Protein AF-L7W546-F1 (afdb_monomer)

Secondary structure (DSSP, 8-state):
---HHHHHHHHHHHHHHHHHHHHHHHHHHTTSS-GGGGGGGGSTTHHHHTHHHHH--

Solvent-accessible surface area (backbone atoms only — not comparable to full-atom values): 3344 Å² total; per-residue (Å²): 132,85,55,67,66,58,54,53,49,51,50,52,50,49,51,52,54,52,47,32,49,53,55,27,51,58,34,25,77,68,68,74,43,56,72,91,48,22,71,55,43,69,41,86,68,51,46,66,76,44,41,57,72,72,74,73,107

Radius of gyration: 13.75 Å; Cα contacts (8 Å, |Δi|>4): 32; chains: 1; boun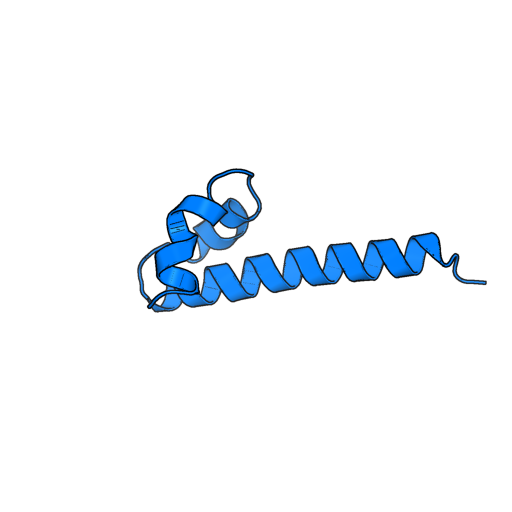ding box: 30×22×39 Å

Sequence (57 aa):
MIDNSVLVFSLLFYAFVYRTYTDGKKLASRNIISESSIWKLALPGTRFKYFKELYLK

Foldseek 3Di:
DPDPVNVVVVVVVCCLVVVLQVQLVQCVVVVNDPNVCSVVCSDPPPVVVCVCVRPVD

Nearest PDB structures (foldseek):
  1on0-assembly1_B  TM=6.207E-01  e=8.607E+00  Bacillus subtilis

Mean predicted aligned error: 4.29 Å

Organism: Nonlabens dokdonensis (strain DSM 17205 / KCTC 12402 / DSW-6) (NCBI:txid592029)

pLDDT: mean 90.25, std 6.68, range [62.28, 96.19]

Structure (mmCIF, N/CA/C/O backbone):
data_AF-L7W546-F1
#
_entry.id   AF-L7W546-F1
#
loop_
_atom_site.group_PDB
_atom_site.id
_atom_site.type_symbol
_atom_site.label_atom_id
_atom_site.label_alt_id
_atom_site.label_comp_id
_atom_site.label_asym_id
_atom_site.label_entity_id
_atom_site.label_seq_id
_atom_site.pdbx_PDB_ins_code
_atom_site.Cartn_x
_atom_site.Cartn_y
_atom_site.Cartn_z
_atom_site.occupancy
_atom_site.B_iso_or_equiv
_atom_site.auth_seq_id
_atom_site.auth_comp_id
_atom_site.auth_asym_id
_atom_site.auth_atom_id
_atom_site.pdbx_PDB_model_num
ATOM 1 N N . MET A 1 1 ? 15.112 -5.490 -28.899 1.00 67.19 1 MET A N 1
ATOM 2 C CA . MET A 1 1 ? 15.108 -6.478 -27.799 1.00 67.19 1 MET A CA 1
ATOM 3 C C . MET A 1 1 ? 14.677 -5.757 -26.543 1.00 67.19 1 MET A C 1
ATOM 5 O O . MET A 1 1 ? 15.215 -4.691 -26.277 1.00 67.19 1 MET A O 1
ATOM 9 N N . ILE A 1 2 ? 13.679 -6.276 -25.831 1.00 78.69 2 ILE A N 1
ATOM 10 C CA . ILE A 1 2 ? 13.351 -5.771 -24.495 1.00 78.69 2 ILE A CA 1
ATOM 11 C C . ILE A 1 2 ? 14.386 -6.373 -23.548 1.00 78.69 2 ILE A C 1
ATOM 13 O O . ILE A 1 2 ? 14.619 -7.579 -23.587 1.00 78.69 2 ILE A O 1
ATOM 17 N N . ASP A 1 3 ? 15.038 -5.532 -22.755 1.00 91.81 3 ASP A N 1
ATOM 18 C CA . ASP A 1 3 ? 15.997 -5.980 -21.751 1.00 91.81 3 ASP A CA 1
ATOM 19 C C . ASP A 1 3 ? 15.261 -6.766 -20.655 1.00 91.81 3 ASP A C 1
ATOM 21 O O . ASP A 1 3 ? 14.239 -6.309 -20.129 1.00 91.81 3 ASP A O 1
ATOM 25 N N . ASN A 1 4 ? 15.768 -7.948 -20.300 1.00 93.19 4 ASN A N 1
ATOM 26 C CA . ASN A 1 4 ? 15.169 -8.785 -19.258 1.00 93.19 4 ASN A CA 1
ATOM 27 C C . ASN A 1 4 ? 15.037 -8.034 -17.923 1.00 93.19 4 ASN A C 1
ATOM 29 O O . ASN A 1 4 ? 14.066 -8.237 -17.197 1.00 93.19 4 ASN A O 1
ATOM 33 N N . SER A 1 5 ? 15.963 -7.126 -17.619 1.00 94.00 5 SER A N 1
ATOM 34 C CA . SER A 1 5 ? 15.941 -6.291 -16.415 1.00 94.00 5 SER A CA 1
ATOM 35 C C . SER A 1 5 ? 14.766 -5.318 -16.428 1.00 94.00 5 SER A C 1
ATOM 37 O O . SER A 1 5 ? 14.106 -5.137 -15.406 1.00 94.00 5 SER A O 1
ATOM 39 N N . VAL A 1 6 ? 14.459 -4.728 -17.590 1.00 94.88 6 VAL A N 1
ATOM 40 C CA . VAL A 1 6 ? 13.302 -3.835 -17.759 1.00 94.88 6 VAL A CA 1
ATOM 41 C C . VAL A 1 6 ? 12.010 -4.612 -17.543 1.00 94.88 6 VAL A C 1
ATOM 43 O O . VAL A 1 6 ? 11.146 -4.158 -16.799 1.00 94.88 6 VAL A O 1
ATOM 46 N N . LEU A 1 7 ? 11.900 -5.814 -18.114 1.00 94.69 7 LEU A N 1
ATOM 47 C CA . LEU A 1 7 ? 10.728 -6.670 -17.932 1.00 94.69 7 LEU A CA 1
ATOM 48 C C . LEU A 1 7 ? 10.518 -7.060 -16.460 1.00 94.69 7 LEU A C 1
ATOM 50 O O . LEU A 1 7 ? 9.409 -6.932 -15.939 1.00 94.69 7 LEU A O 1
ATOM 54 N N . VAL A 1 8 ? 11.579 -7.483 -15.767 1.00 96.19 8 VAL A N 1
ATOM 55 C CA . VAL A 1 8 ? 11.516 -7.827 -14.338 1.00 96.19 8 VAL A CA 1
ATOM 56 C C . VAL A 1 8 ? 11.133 -6.607 -13.501 1.00 96.19 8 VAL A C 1
ATOM 58 O O . VAL A 1 8 ? 10.248 -6.701 -12.650 1.00 96.19 8 VAL A O 1
ATOM 61 N N . PHE A 1 9 ? 11.739 -5.446 -13.760 1.00 95.94 9 PHE A N 1
ATOM 62 C CA . PHE A 1 9 ? 11.415 -4.217 -13.041 1.00 95.94 9 PHE A CA 1
ATOM 63 C C . PHE A 1 9 ? 9.956 -3.799 -13.255 1.00 95.94 9 PHE A C 1
ATOM 65 O O . PHE A 1 9 ? 9.262 -3.482 -12.290 1.00 95.94 9 PHE A O 1
ATOM 72 N N . SER A 1 10 ? 9.454 -3.860 -14.491 1.00 95.31 10 SER A N 1
ATOM 73 C CA . SER A 1 10 ? 8.054 -3.561 -14.798 1.00 95.31 10 SER A CA 1
ATOM 74 C C . SER A 1 10 ? 7.089 -4.508 -14.088 1.00 95.31 10 SER A C 1
ATOM 76 O O . SER A 1 10 ? 6.079 -4.049 -13.559 1.00 95.31 10 SER A O 1
ATOM 78 N N . LEU A 1 11 ? 7.403 -5.806 -14.015 1.00 96.06 11 LEU A N 1
ATOM 79 C CA . LEU A 1 11 ? 6.591 -6.781 -13.283 1.00 96.06 11 LEU A CA 1
ATOM 80 C C . LEU A 1 11 ? 6.574 -6.498 -11.780 1.00 96.06 11 LEU A C 1
ATOM 82 O O . LEU A 1 11 ? 5.508 -6.525 -11.167 1.00 96.06 11 LEU A O 1
ATOM 86 N N . LEU A 1 12 ? 7.729 -6.190 -11.186 1.00 95.69 12 LEU A N 1
ATOM 87 C CA . LEU A 1 12 ? 7.819 -5.844 -9.767 1.00 95.69 12 LEU A CA 1
ATOM 88 C C . LEU A 1 12 ? 7.079 -4.540 -9.458 1.00 95.69 12 LEU A C 1
ATOM 90 O O . LEU A 1 12 ? 6.341 -4.477 -8.475 1.00 95.69 12 LEU A O 1
ATOM 94 N N . PHE A 1 13 ? 7.221 -3.525 -10.310 1.00 95.50 13 PHE A N 1
ATOM 95 C CA . PHE A 1 13 ? 6.510 -2.259 -10.169 1.00 95.50 13 PHE A CA 1
ATOM 96 C C . PHE A 1 13 ? 4.996 -2.453 -10.292 1.00 95.50 13 PHE A C 1
ATOM 98 O O . PHE A 1 13 ? 4.243 -2.011 -9.423 1.00 95.50 13 PHE A O 1
ATOM 105 N N . TYR A 1 14 ? 4.547 -3.185 -11.315 1.00 95.44 14 TYR A N 1
ATOM 106 C CA . TYR A 1 14 ? 3.142 -3.545 -11.487 1.00 95.44 14 TYR A CA 1
ATOM 107 C C . TYR A 1 14 ? 2.607 -4.290 -10.262 1.00 95.44 14 TYR A C 1
ATOM 109 O O . TYR A 1 14 ? 1.582 -3.900 -9.705 1.00 95.44 14 TYR A O 1
ATOM 117 N N . ALA A 1 15 ? 3.323 -5.314 -9.788 1.00 95.69 15 ALA A N 1
ATOM 118 C CA . 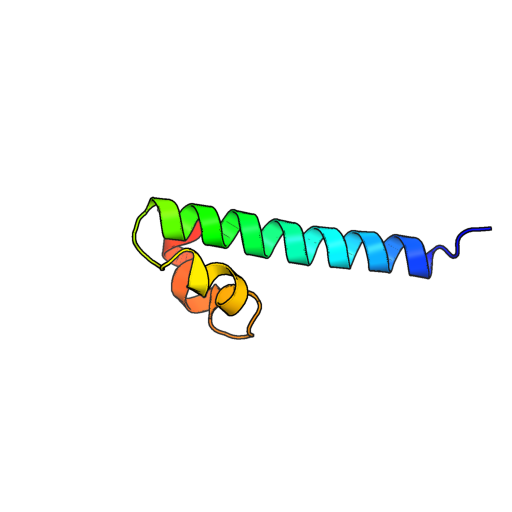ALA A 1 15 ? 2.930 -6.083 -8.616 1.00 95.69 15 ALA A CA 1
ATOM 119 C C . ALA A 1 15 ? 2.863 -5.211 -7.353 1.00 95.69 15 ALA A C 1
ATOM 121 O O . ALA A 1 15 ? 1.938 -5.362 -6.556 1.00 95.69 15 ALA A O 1
ATOM 122 N N . PHE A 1 16 ? 3.797 -4.274 -7.173 1.00 94.00 16 PHE A N 1
ATOM 123 C CA . PHE A 1 16 ? 3.812 -3.353 -6.038 1.00 94.00 16 PHE A CA 1
ATOM 124 C C . PHE A 1 16 ? 2.606 -2.406 -6.044 1.00 94.00 16 PHE A C 1
ATOM 126 O O . PHE A 1 16 ? 1.901 -2.289 -5.036 1.00 94.00 16 PHE A O 1
ATOM 133 N N . VAL A 1 17 ? 2.336 -1.765 -7.184 1.00 95.06 17 VAL A N 1
ATOM 134 C CA . VAL A 1 17 ? 1.198 -0.851 -7.358 1.00 95.06 17 VAL A CA 1
ATOM 135 C C . VAL A 1 17 ? -0.117 -1.607 -7.194 1.00 95.06 17 VAL A C 1
ATOM 137 O O . VAL A 1 17 ? -0.964 -1.213 -6.388 1.00 95.06 17 VAL A O 1
ATOM 140 N N . TYR A 1 18 ? -0.262 -2.731 -7.899 1.00 95.38 18 TYR A N 1
ATOM 141 C CA . TYR A 1 18 ? -1.457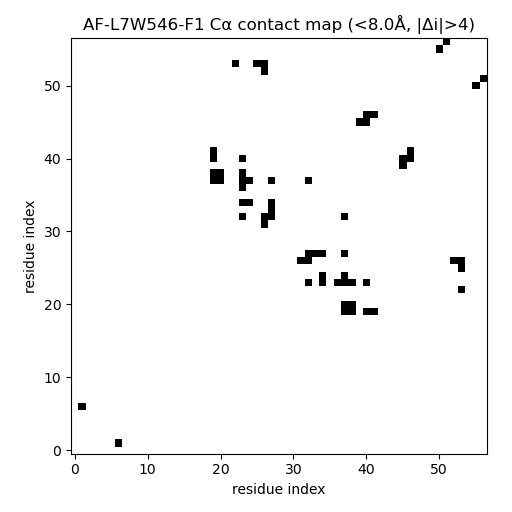 -3.564 -7.854 1.00 95.38 18 TYR A CA 1
ATOM 142 C C . TYR A 1 18 ? -1.755 -4.024 -6.429 1.00 95.38 18 TYR A C 1
ATOM 144 O O . TYR A 1 18 ? -2.886 -3.880 -5.960 1.00 95.38 18 TYR A O 1
ATOM 152 N N . ARG A 1 19 ? -0.736 -4.512 -5.710 1.00 92.88 19 ARG A N 1
ATOM 153 C CA . ARG A 1 19 ? -0.879 -5.015 -4.341 1.00 92.88 19 ARG A CA 1
ATOM 154 C C . ARG A 1 19 ? -1.197 -3.910 -3.340 1.00 92.88 19 ARG A C 1
ATOM 156 O O . ARG A 1 19 ? -2.035 -4.120 -2.473 1.00 92.88 19 ARG A O 1
ATOM 163 N N . THR A 1 20 ? -0.588 -2.732 -3.475 1.00 94.31 20 THR A N 1
ATOM 164 C CA . THR A 1 20 ? -0.911 -1.571 -2.626 1.00 94.31 20 THR A CA 1
ATOM 165 C C . THR A 1 20 ? -2.371 -1.162 -2.800 1.00 94.31 20 THR A C 1
ATOM 167 O O . THR A 1 20 ? -3.081 -0.958 -1.814 1.00 94.31 20 THR A O 1
ATOM 170 N N . TYR A 1 21 ? -2.842 -1.092 -4.047 1.00 94.81 21 TYR A N 1
ATOM 171 C CA . TYR A 1 21 ? -4.216 -0.706 -4.338 1.00 94.81 21 TYR A CA 1
ATOM 172 C C . TYR A 1 21 ? -5.229 -1.758 -3.868 1.00 94.81 21 TYR A C 1
ATOM 174 O O . TYR A 1 21 ? -6.204 -1.402 -3.213 1.00 94.81 21 TYR A O 1
ATOM 182 N N . THR A 1 22 ? -5.002 -3.049 -4.139 1.00 94.56 22 THR A N 1
ATOM 183 C CA . THR A 1 22 ? -5.918 -4.121 -3.696 1.00 94.56 22 THR A CA 1
ATOM 184 C C . THR A 1 22 ? -5.959 -4.267 -2.176 1.00 94.56 22 THR A C 1
ATOM 186 O O . THR A 1 22 ? -7.057 -4.322 -1.617 1.00 94.56 22 THR A O 1
ATOM 189 N N . ASP A 1 23 ? -4.805 -4.260 -1.496 1.00 93.31 23 ASP A N 1
ATOM 190 C CA . ASP A 1 23 ? -4.743 -4.298 -0.028 1.00 93.31 23 ASP A CA 1
ATOM 191 C C . ASP A 1 23 ? -5.467 -3.073 0.564 1.00 93.31 23 ASP A C 1
ATOM 193 O O . ASP A 1 23 ? -6.309 -3.203 1.455 1.00 93.31 23 ASP A O 1
ATOM 197 N N . GLY A 1 24 ? -5.216 -1.874 0.032 1.00 94.44 24 GLY A N 1
ATOM 198 C CA . GLY A 1 24 ? -5.873 -0.664 0.516 1.00 94.44 24 GLY A CA 1
ATOM 199 C C . GLY A 1 24 ? -7.368 -0.619 0.245 1.00 94.44 24 GLY A C 1
ATOM 200 O O . GLY A 1 24 ? -8.123 -0.232 1.131 1.00 94.44 24 GLY A O 1
ATOM 201 N N . LYS A 1 25 ? -7.821 -1.078 -0.923 1.00 94.75 25 LYS A N 1
ATOM 202 C CA . LYS A 1 25 ? -9.249 -1.168 -1.244 1.00 94.75 25 LYS A CA 1
ATOM 203 C C . LYS A 1 25 ? -9.974 -2.124 -0.296 1.00 94.75 25 LYS A C 1
ATOM 205 O O . LYS A 1 25 ? -11.079 -1.820 0.139 1.00 94.75 25 LYS A O 1
ATOM 210 N N . LYS A 1 26 ? -9.339 -3.243 0.078 1.00 93.50 26 LYS A N 1
ATOM 211 C CA . LYS A 1 26 ? -9.873 -4.200 1.064 1.00 93.50 26 LYS A CA 1
ATOM 212 C C . LYS A 1 26 ? -9.980 -3.590 2.466 1.00 93.50 26 LYS A C 1
ATOM 214 O O . LYS A 1 26 ? -10.923 -3.882 3.193 1.00 93.50 26 LYS A O 1
ATOM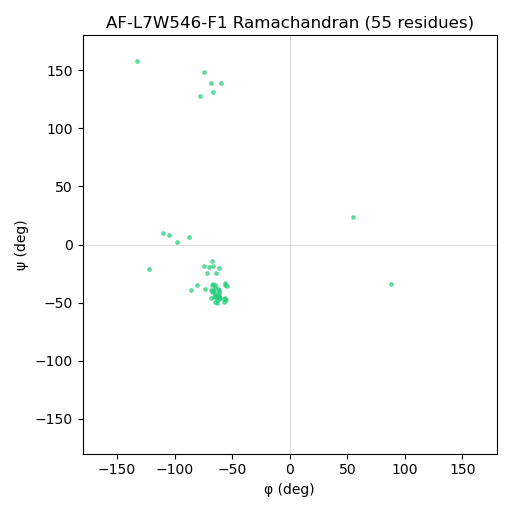 219 N N . LEU A 1 27 ? -9.029 -2.743 2.859 1.00 94.44 27 LEU A N 1
ATOM 220 C CA . LEU A 1 27 ? -9.093 -2.019 4.133 1.00 94.44 27 LEU A CA 1
ATOM 221 C C . LEU A 1 27 ? -10.132 -0.893 4.102 1.00 94.44 27 LEU A C 1
ATOM 223 O O . LEU A 1 27 ? -10.836 -0.686 5.090 1.00 94.44 27 LEU A O 1
ATOM 227 N N . ALA A 1 28 ? -10.251 -0.194 2.974 1.00 94.81 28 ALA A N 1
ATOM 228 C CA . ALA A 1 28 ? -11.225 0.872 2.787 1.00 94.81 28 ALA A CA 1
ATOM 229 C C . ALA A 1 28 ? -12.662 0.341 2.773 1.00 94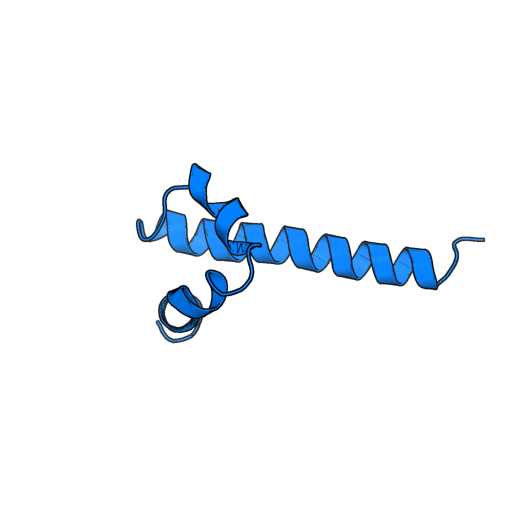.81 28 ALA A C 1
ATOM 231 O O . ALA A 1 28 ? -13.522 0.901 3.444 1.00 94.81 28 ALA A O 1
ATOM 232 N N . SER A 1 29 ? -12.913 -0.799 2.121 1.00 94.00 29 SER A N 1
ATOM 233 C CA . SER A 1 29 ? -14.234 -1.443 2.142 1.00 94.00 29 SER A CA 1
ATOM 234 C C . SER A 1 29 ? -14.655 -1.914 3.537 1.00 94.00 29 SER A C 1
ATOM 236 O O . SER A 1 29 ? -15.843 -2.012 3.827 1.00 94.00 29 SER A O 1
ATOM 238 N N . ARG A 1 30 ? -13.685 -2.167 4.424 1.00 93.00 30 ARG A N 1
ATOM 239 C CA . ARG A 1 30 ? -13.903 -2.477 5.845 1.00 93.00 30 ARG A CA 1
ATOM 240 C C . ARG A 1 30 ? -13.982 -1.220 6.730 1.00 93.00 30 ARG A C 1
ATOM 242 O O . ARG A 1 30 ? -14.023 -1.359 7.947 1.00 93.00 30 ARG A O 1
ATOM 249 N N . ASN A 1 31 ? -13.987 -0.013 6.151 1.00 91.94 31 ASN A N 1
ATOM 250 C CA . ASN A 1 31 ? -13.930 1.279 6.853 1.00 91.94 31 ASN A CA 1
ATOM 251 C C . ASN A 1 31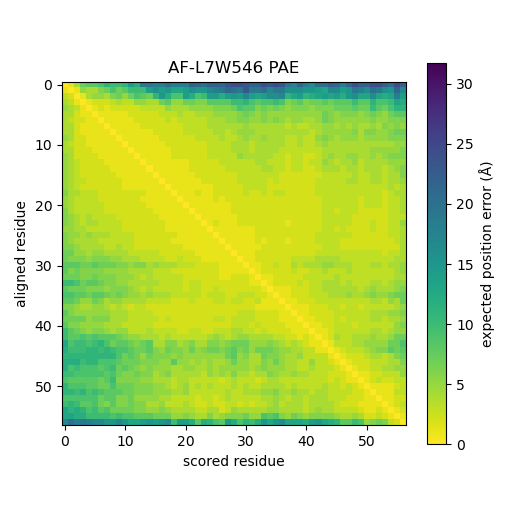 ? -12.724 1.439 7.808 1.00 91.94 31 ASN A C 1
ATOM 253 O O . ASN A 1 31 ? -12.762 2.246 8.733 1.00 91.94 31 ASN A O 1
ATOM 257 N N . ILE A 1 32 ? -11.631 0.692 7.594 1.00 92.69 32 ILE A N 1
ATOM 258 C CA . ILE A 1 32 ? -10.419 0.766 8.433 1.00 92.69 32 ILE A CA 1
ATOM 259 C C . ILE A 1 32 ? -9.553 1.965 8.030 1.0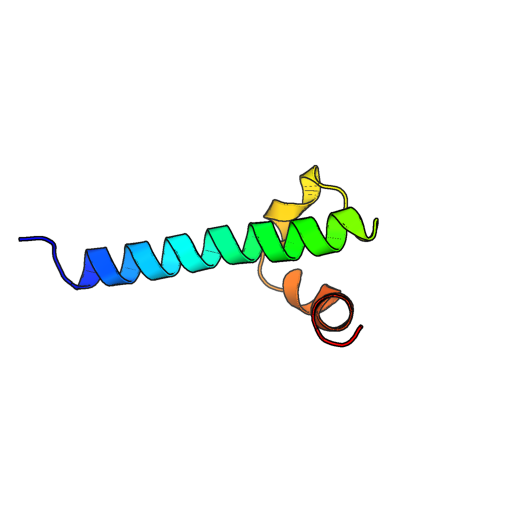0 92.69 32 ILE A C 1
ATOM 261 O O . ILE A 1 32 ? -8.918 2.599 8.872 1.00 92.69 32 ILE A O 1
ATOM 265 N N . ILE A 1 33 ? -9.521 2.279 6.733 1.00 93.69 33 ILE A N 1
ATOM 266 C CA . ILE A 1 33 ? -8.844 3.454 6.177 1.00 93.69 33 ILE A CA 1
ATOM 267 C C . ILE A 1 33 ? -9.775 4.179 5.203 1.00 93.69 33 ILE A C 1
ATOM 269 O O . ILE A 1 33 ? -10.679 3.578 4.635 1.00 93.69 33 ILE A O 1
ATOM 273 N N . SER A 1 34 ? -9.526 5.463 4.957 1.00 93.44 34 SER A N 1
ATOM 274 C CA . SER A 1 34 ? -10.166 6.182 3.848 1.00 93.44 34 SER A CA 1
ATOM 275 C C . SER A 1 34 ? -9.550 5.761 2.508 1.00 93.44 34 SER A C 1
ATOM 277 O O . SER A 1 34 ? -8.343 5.513 2.443 1.00 93.44 34 SER A O 1
ATOM 279 N N . GLU A 1 35 ? -10.332 5.758 1.424 1.00 90.38 35 GLU A N 1
ATOM 280 C CA . GLU A 1 35 ? -9.831 5.496 0.063 1.00 90.38 35 GLU A CA 1
ATOM 281 C C . GLU A 1 35 ? -8.677 6.431 -0.334 1.00 90.38 35 GLU A C 1
ATOM 283 O O . GLU A 1 35 ? -7.691 6.004 -0.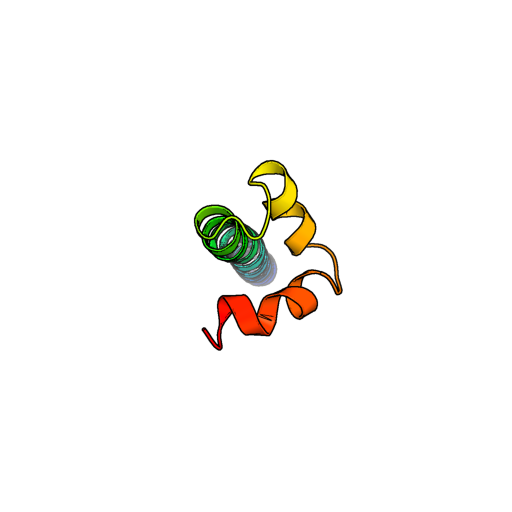934 1.00 90.38 35 GLU A O 1
ATOM 288 N N . SER A 1 36 ? -8.728 7.691 0.108 1.00 91.44 36 SER A N 1
ATOM 289 C CA . SER A 1 36 ? -7.647 8.672 -0.091 1.00 91.44 36 SER A CA 1
ATOM 290 C C . SER A 1 36 ? -6.322 8.267 0.572 1.00 91.44 36 SER A C 1
ATOM 292 O O . SER A 1 36 ? -5.253 8.758 0.213 1.00 91.44 36 SER A O 1
ATOM 294 N N . SER A 1 37 ? -6.372 7.364 1.554 1.00 91.38 37 SER A N 1
ATOM 295 C CA . SER A 1 37 ? -5.218 6.894 2.319 1.00 91.38 37 SER A CA 1
ATOM 296 C C . SER A 1 37 ? -4.659 5.559 1.819 1.00 91.38 37 SER A C 1
ATOM 298 O O . SER A 1 37 ? -3.675 5.088 2.383 1.00 91.38 37 SER A O 1
ATOM 300 N N . ILE A 1 38 ? -5.213 4.977 0.747 1.00 93.31 38 ILE A N 1
ATOM 301 C CA . ILE A 1 38 ? -4.735 3.716 0.152 1.00 93.31 38 ILE A CA 1
ATOM 302 C C . ILE A 1 38 ? -3.252 3.805 -0.216 1.00 93.31 38 ILE A C 1
ATOM 304 O O . ILE A 1 38 ? -2.460 2.955 0.181 1.00 93.31 38 ILE A O 1
ATOM 308 N N . TRP A 1 39 ? -2.840 4.879 -0.890 1.00 91.94 39 TRP A N 1
ATOM 309 C CA 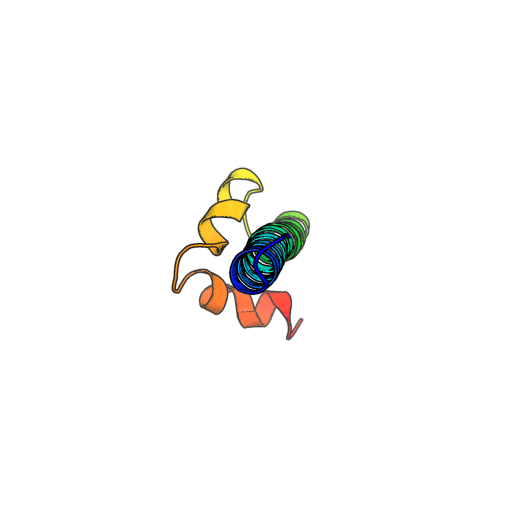. TRP A 1 39 ? -1.445 5.057 -1.303 1.00 91.94 39 TRP A CA 1
ATOM 310 C C . TRP A 1 39 ? -0.476 5.247 -0.131 1.00 91.94 39 TRP A C 1
ATOM 312 O O . TRP A 1 39 ? 0.713 4.979 -0.274 1.00 91.94 39 TRP A O 1
ATOM 322 N N . LYS A 1 40 ? -0.966 5.604 1.067 1.00 90.88 40 LYS A N 1
ATOM 323 C CA . LYS A 1 40 ? -0.132 5.653 2.280 1.00 90.88 40 LYS A CA 1
ATOM 324 C C . LYS A 1 40 ? 0.325 4.259 2.728 1.00 90.88 40 LYS A C 1
ATOM 326 O O . LYS A 1 40 ? 1.243 4.167 3.537 1.00 90.88 40 LYS A O 1
ATOM 331 N N . LEU A 1 41 ? -0.267 3.178 2.208 1.00 90.88 41 LEU A N 1
ATOM 332 C CA . LEU A 1 41 ? 0.178 1.798 2.447 1.00 90.88 41 LEU A CA 1
ATOM 333 C C . LEU A 1 41 ? 1.455 1.429 1.687 1.00 90.88 41 LEU A C 1
ATOM 335 O O . LEU A 1 41 ? 2.110 0.458 2.060 1.00 90.88 41 LEU A O 1
ATOM 339 N N . ALA A 1 42 ? 1.813 2.191 0.648 1.00 89.31 42 ALA A N 1
ATOM 340 C CA . ALA A 1 42 ? 3.104 2.049 -0.023 1.00 89.31 42 ALA A CA 1
ATOM 341 C C . ALA A 1 42 ? 4.262 2.534 0.863 1.00 89.31 42 ALA A C 1
ATOM 343 O O . ALA A 1 42 ? 5.411 2.169 0.618 1.00 89.31 42 ALA A O 1
ATOM 344 N N . LEU A 1 43 ? 3.973 3.348 1.890 1.00 88.19 43 LEU A N 1
ATOM 345 C CA . LEU A 1 43 ? 4.987 3.804 2.832 1.00 88.19 43 LEU A CA 1
ATOM 346 C C . LEU A 1 43 ? 5.489 2.630 3.688 1.00 88.19 43 LEU A C 1
ATOM 348 O O . LEU A 1 43 ? 4.697 1.802 4.151 1.00 88.19 43 LEU A O 1
ATOM 352 N N . PRO A 1 44 ? 6.802 2.559 3.951 1.00 82.31 44 PRO A N 1
ATOM 353 C CA . PRO A 1 44 ? 7.349 1.543 4.834 1.00 82.31 44 PRO A CA 1
ATOM 354 C C . PRO A 1 44 ? 6.734 1.662 6.238 1.00 82.31 44 PRO A C 1
ATOM 356 O O . PRO A 1 44 ? 6.517 2.754 6.760 1.00 82.31 44 PRO A O 1
ATOM 359 N N . GLY A 1 45 ? 6.415 0.520 6.851 1.00 80.56 45 GLY A N 1
ATOM 360 C CA . GLY A 1 45 ? 5.864 0.436 8.210 1.00 80.56 45 GLY A CA 1
ATOM 361 C C . GLY A 1 45 ? 4.334 0.519 8.316 1.00 80.56 45 GLY A C 1
ATOM 362 O O . GLY A 1 45 ? 3.749 -0.191 9.135 1.00 80.56 45 GLY A O 1
ATOM 363 N N . THR A 1 46 ? 3.643 1.281 7.461 1.00 82.56 46 THR A N 1
ATOM 364 C CA . THR A 1 46 ? 2.167 1.400 7.527 1.00 82.56 46 THR A CA 1
ATOM 365 C C . THR A 1 46 ? 1.469 0.096 7.158 1.00 82.56 46 THR A C 1
ATOM 367 O O . THR A 1 46 ? 0.457 -0.262 7.756 1.00 82.56 46 THR A O 1
ATOM 370 N N . ARG A 1 47 ? 2.037 -0.665 6.224 1.00 81.56 47 ARG A N 1
ATOM 371 C CA . ARG A 1 47 ? 1.494 -1.956 5.801 1.00 81.56 47 ARG A CA 1
ATOM 372 C C . ARG A 1 47 ? 1.500 -3.013 6.910 1.00 81.56 47 ARG A C 1
ATOM 374 O O . ARG A 1 47 ? 0.557 -3.793 7.012 1.00 81.56 47 ARG A O 1
ATOM 381 N N . PHE A 1 48 ? 2.515 -3.002 7.778 1.00 83.56 48 PHE A N 1
ATOM 382 C CA . PHE A 1 48 ? 2.593 -3.914 8.926 1.00 83.56 48 PHE A CA 1
ATOM 383 C C . PHE A 1 48 ? 1.498 -3.636 9.956 1.00 83.56 48 PHE A C 1
ATOM 385 O O . PHE A 1 48 ? 0.952 -4.575 10.532 1.00 83.56 48 PHE A O 1
ATOM 392 N N . LYS A 1 49 ? 1.104 -2.366 10.120 1.00 87.25 49 LYS A N 1
ATOM 393 C CA . LYS A 1 49 ? 0.014 -1.964 11.021 1.00 87.25 49 LYS A CA 1
ATOM 394 C C . LYS A 1 49 ? -1.304 -2.677 10.702 1.00 87.25 49 LYS A C 1
ATOM 396 O O . LYS A 1 49 ? -2.056 -3.005 11.613 1.00 87.25 49 LYS A O 1
ATOM 401 N N . TYR A 1 50 ? -1.564 -2.947 9.423 1.00 88.00 50 TYR A N 1
ATOM 402 C CA . TYR A 1 50 ? -2.802 -3.578 8.958 1.00 88.00 50 TYR A CA 1
ATOM 403 C C . TYR A 1 50 ? -2.632 -5.048 8.563 1.00 88.00 50 TYR A C 1
ATOM 405 O O . TYR A 1 50 ? -3.567 -5.646 8.039 1.00 88.00 50 TYR A O 1
ATOM 413 N N . PHE A 1 51 ? -1.472 -5.660 8.828 1.00 86.06 51 PHE A N 1
ATOM 414 C CA . PHE A 1 51 ? -1.202 -7.051 8.454 1.00 86.06 51 PHE A CA 1
ATOM 415 C C . PHE A 1 51 ? -2.252 -8.015 9.025 1.00 86.06 51 PHE A C 1
ATOM 417 O O . PHE A 1 51 ? -2.804 -8.841 8.299 1.00 86.06 51 PHE A O 1
ATOM 424 N N . LYS A 1 52 ? -2.592 -7.851 10.309 1.00 85.50 52 LYS A N 1
ATOM 425 C CA . LYS A 1 52 ? -3.618 -8.662 10.976 1.00 85.50 52 LYS A CA 1
ATOM 426 C C . LYS A 1 52 ? -4.994 -8.495 10.325 1.00 85.50 52 LYS A C 1
ATOM 428 O O . LYS A 1 52 ? -5.677 -9.481 10.087 1.00 85.50 52 LYS A O 1
ATOM 433 N N . GLU A 1 53 ? -5.367 -7.266 9.984 1.00 86.88 53 GLU A N 1
ATOM 434 C CA . GLU A 1 53 ? -6.653 -6.959 9.345 1.00 86.88 53 GLU A CA 1
ATOM 435 C C . GLU A 1 53 ? -6.727 -7.422 7.881 1.00 86.88 53 GLU A C 1
ATOM 437 O O . GLU A 1 53 ? -7.820 -7.647 7.367 1.00 86.88 53 GLU A O 1
ATOM 442 N N . LEU A 1 54 ? -5.591 -7.574 7.195 1.00 86.44 54 LEU A N 1
ATOM 443 C CA . LEU A 1 54 ? -5.536 -8.036 5.806 1.00 86.44 54 LEU A CA 1
ATOM 444 C C . LEU A 1 54 ? -5.533 -9.564 5.672 1.00 86.44 54 LEU A C 1
ATOM 446 O O . LEU A 1 54 ? -6.168 -10.079 4.742 1.00 86.44 54 LEU A O 1
ATOM 450 N N . TYR A 1 55 ? -4.814 -10.259 6.562 1.00 85.44 55 TYR A N 1
ATOM 451 C CA . TYR A 1 55 ? -4.459 -11.677 6.402 1.00 85.44 55 TYR A CA 1
ATOM 452 C C . TYR A 1 55 ? -4.938 -12.599 7.533 1.00 85.44 55 TYR A C 1
ATOM 454 O O . TYR A 1 55 ? -5.033 -13.800 7.310 1.00 85.44 55 TYR A O 1
ATOM 462 N N . LEU A 1 56 ? -5.234 -12.078 8.728 1.00 82.69 56 LEU A N 1
ATOM 463 C CA . LEU A 1 56 ? -5.604 -12.888 9.903 1.00 82.69 56 LEU A CA 1
ATOM 464 C C . LEU A 1 56 ? -7.082 -12.735 10.300 1.00 82.69 56 LEU A C 1
ATOM 466 O O . LEU A 1 56 ? -7.470 -13.175 11.382 1.00 82.69 56 LEU A O 1
ATOM 470 N N . LYS A 1 57 ? -7.889 -12.081 9.457 1.00 62.28 57 LYS A N 1
ATOM 471 C CA . LYS A 1 57 ? -9.292 -11.743 9.714 1.00 62.28 57 LYS A CA 1
ATOM 472 C C . LYS A 1 57 ? -10.120 -11.772 8.432 1.00 62.28 57 LYS A C 1
ATOM 474 O O . LYS A 1 57 ? -11.143 -12.476 8.425 1.00 62.28 57 LYS A O 1
#